Protein AF-A0A1V1UCM6-F1 (afdb_monomer_lite)

Structure (mmCIF, N/CA/C/O backbone):
data_AF-A0A1V1UCM6-F1
#
_entry.id   AF-A0A1V1UCM6-F1
#
loop_
_atom_site.group_PDB
_atom_site.id
_atom_site.type_symbol
_atom_site.label_atom_id
_atom_site.label_alt_id
_atom_site.label_comp_id
_atom_site.label_asym_id
_atom_site.label_entity_id
_atom_site.label_seq_id
_atom_site.pdbx_PDB_ins_code
_atom_site.Cartn_x
_atom_site.Cartn_y
_atom_site.Cartn_z
_atom_site.occupancy
_atom_site.B_iso_or_equiv
_atom_site.auth_seq_id
_atom_site.auth_comp_id
_atom_site.auth_asym_id
_atom_site.auth_atom_id
_atom_site.pdbx_PDB_model_num
ATOM 1 N N . MET A 1 1 ? 2.810 -3.243 -5.849 1.00 86.62 1 MET A N 1
ATOM 2 C CA . MET A 1 1 ? 2.476 -1.926 -5.257 1.00 86.62 1 MET A CA 1
ATOM 3 C C . MET A 1 1 ? 1.662 -2.153 -4.000 1.00 86.62 1 MET A C 1
ATOM 5 O O . MET A 1 1 ? 0.768 -2.991 -4.031 1.00 86.62 1 MET A O 1
ATOM 9 N N . HIS A 1 2 ? 1.984 -1.451 -2.918 1.00 90.00 2 HIS A N 1
ATOM 10 C CA . HIS A 1 2 ? 1.288 -1.499 -1.638 1.00 90.00 2 HIS A CA 1
ATOM 11 C C . HIS A 1 2 ? 0.579 -0.171 -1.367 1.00 90.00 2 HIS A C 1
ATOM 13 O O . HIS A 1 2 ? 1.140 0.900 -1.586 1.00 90.00 2 HIS A O 1
ATOM 19 N N . LEU A 1 3 ? -0.642 -0.254 -0.856 1.00 90.00 3 LEU A N 1
ATOM 20 C CA . LEU A 1 3 ? -1.495 0.864 -0.484 1.00 90.00 3 LEU A CA 1
ATOM 21 C C . LEU A 1 3 ? -1.910 0.691 0.979 1.00 90.00 3 LEU A C 1
ATOM 23 O O . LEU A 1 3 ? -2.280 -0.404 1.414 1.00 90.00 3 LEU A O 1
ATOM 27 N N . ARG A 1 4 ? -1.866 1.779 1.743 1.00 90.12 4 ARG A N 1
ATOM 28 C CA . ARG A 1 4 ? -2.403 1.834 3.102 1.00 90.12 4 ARG A CA 1
ATOM 29 C C . ARG A 1 4 ? -3.466 2.909 3.210 1.00 90.12 4 ARG A C 1
ATOM 31 O O . ARG A 1 4 ? -3.439 3.933 2.530 1.00 90.12 4 ARG A O 1
ATOM 38 N N . THR A 1 5 ? -4.412 2.635 4.094 1.00 89.94 5 THR A N 1
ATOM 39 C CA . THR A 1 5 ? -5.508 3.538 4.432 1.00 89.94 5 THR A CA 1
ATOM 40 C C . THR A 1 5 ? -5.545 3.772 5.935 1.00 89.94 5 THR A C 1
ATOM 42 O O . THR A 1 5 ? -4.914 3.038 6.703 1.00 89.94 5 THR A O 1
ATOM 45 N N . ARG A 1 6 ? -6.347 4.736 6.391 1.00 87.12 6 ARG A N 1
ATOM 46 C CA . ARG A 1 6 ? -6.605 4.962 7.826 1.00 87.12 6 ARG A CA 1
ATOM 47 C C . ARG A 1 6 ? -7.099 3.704 8.558 1.00 87.12 6 ARG A C 1
ATOM 49 O O . ARG A 1 6 ? -6.856 3.572 9.749 1.00 87.12 6 ARG A O 1
ATOM 56 N N . GLY A 1 7 ? -7.743 2.769 7.851 1.00 83.81 7 GLY A N 1
ATOM 57 C CA . GLY A 1 7 ? -8.195 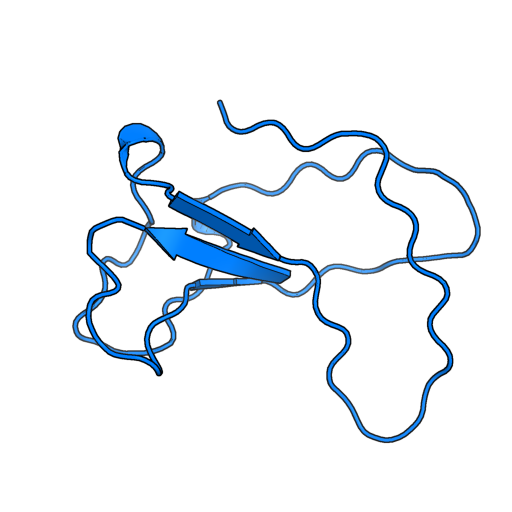1.486 8.405 1.00 83.81 7 GLY A CA 1
ATOM 58 C C . GLY A 1 7 ? -7.115 0.399 8.511 1.00 83.81 7 GLY A C 1
ATOM 59 O O . GLY A 1 7 ? -7.372 -0.645 9.102 1.00 83.81 7 GLY A O 1
ATOM 60 N N . THR A 1 8 ? -5.914 0.613 7.959 1.00 87.69 8 THR A N 1
ATOM 61 C CA . THR A 1 8 ? -4.781 -0.329 8.071 1.00 87.69 8 THR A CA 1
ATOM 62 C C . THR A 1 8 ? -3.995 -0.104 9.369 1.00 87.69 8 THR A C 1
ATOM 64 O O . THR A 1 8 ? -2.879 0.419 9.359 1.00 87.69 8 THR A O 1
ATOM 67 N N . VAL A 1 9 ? -4.600 -0.460 10.505 1.00 85.31 9 VAL A N 1
ATOM 68 C CA . VAL A 1 9 ? -4.059 -0.213 11.857 1.00 85.31 9 VAL A CA 1
ATOM 69 C C . VAL A 1 9 ? -2.925 -1.179 12.212 1.00 85.31 9 VAL A C 1
ATOM 71 O O . VAL A 1 9 ? -1.953 -0.787 12.854 1.00 85.31 9 VAL A O 1
ATOM 74 N N . LEU A 1 10 ? -3.018 -2.437 11.779 1.00 88.19 10 LEU A N 1
ATOM 75 C CA . LEU A 1 10 ? -2.024 -3.466 12.093 1.00 88.19 10 LEU A CA 1
ATOM 76 C C . LEU A 1 10 ? -0.843 -3.407 11.107 1.00 88.19 10 LEU A C 1
ATOM 78 O O . LEU A 1 10 ? -1.040 -3.104 9.930 1.00 88.19 10 LEU A O 1
ATOM 82 N N . PRO A 1 11 ? 0.392 -3.731 11.531 1.00 83.56 11 PRO A N 1
ATOM 83 C CA . PRO A 1 11 ? 1.581 -3.542 10.694 1.00 83.56 11 PRO A CA 1
ATOM 84 C C . PRO A 1 11 ? 1.629 -4.446 9.451 1.00 83.56 11 PRO A C 1
ATOM 86 O O . PRO A 1 11 ? 2.265 -4.090 8.464 1.00 83.56 11 PRO A O 1
ATOM 89 N N . TRP A 1 12 ? 0.921 -5.578 9.456 1.00 86.69 12 TRP A N 1
ATOM 90 C CA . TRP A 1 12 ? 0.786 -6.480 8.301 1.00 86.69 12 TRP A CA 1
ATOM 91 C C . TRP A 1 12 ? -0.417 -6.156 7.399 1.00 86.69 12 TRP A C 1
ATOM 93 O O . TRP A 1 12 ? -0.670 -6.872 6.427 1.00 86.69 12 TRP A O 1
ATOM 103 N N . GLN A 1 13 ? -1.188 -5.109 7.707 1.00 90.81 13 GLN A N 1
ATOM 104 C CA . GLN A 1 13 ? -2.328 -4.699 6.893 1.00 90.81 13 GLN A CA 1
ATOM 105 C C . GLN A 1 13 ? -1.883 -3.778 5.764 1.00 90.81 13 GLN A C 1
ATOM 107 O O . GLN A 1 13 ? -1.406 -2.664 5.981 1.00 90.81 13 GLN A O 1
ATOM 112 N N . TYR A 1 14 ? -2.098 -4.241 4.545 1.00 91.50 14 TYR A N 1
ATOM 113 C CA . TYR A 1 14 ? -1.881 -3.474 3.335 1.00 91.50 14 TYR A CA 1
ATOM 114 C C . TYR A 1 14 ? -2.813 -3.986 2.246 1.00 91.50 14 TYR A C 1
ATOM 116 O O . TYR A 1 14 ? -3.318 -5.105 2.280 1.00 91.50 14 TYR A O 1
ATOM 124 N N . TYR A 1 15 ? -3.039 -3.133 1.271 1.00 91.88 15 TYR A N 1
ATOM 125 C CA . TYR A 1 15 ? -3.682 -3.459 0.016 1.00 91.88 15 TYR A CA 1
ATOM 126 C C . TYR A 1 15 ? -2.578 -3.654 -1.016 1.00 91.88 15 TYR A C 1
ATOM 128 O O . TYR A 1 15 ? -1.659 -2.839 -1.072 1.00 91.88 15 TYR A O 1
ATOM 136 N N . GLN A 1 16 ? -2.624 -4.713 -1.818 1.00 92.12 16 GLN A N 1
ATOM 137 C CA . GLN A 1 16 ? -1.591 -4.991 -2.813 1.00 92.12 16 GLN A CA 1
ATOM 138 C C . GLN A 1 16 ? -2.162 -5.185 -4.209 1.00 92.12 16 GLN A C 1
ATOM 140 O O . GLN A 1 16 ? -3.219 -5.779 -4.399 1.00 92.12 16 GLN A O 1
ATOM 145 N N . VAL A 1 17 ? -1.404 -4.730 -5.195 1.00 91.31 17 VAL A N 1
ATOM 146 C CA . VAL A 1 17 ? -1.669 -4.981 -6.610 1.00 91.31 17 VAL A CA 1
ATOM 147 C C . VAL A 1 17 ? -0.353 -5.261 -7.325 1.00 91.31 17 VAL A C 1
ATOM 149 O O . VAL A 1 17 ? 0.689 -4.664 -7.013 1.00 91.31 17 VAL A O 1
ATOM 152 N N . ARG A 1 18 ? -0.394 -6.203 -8.267 1.00 88.38 18 ARG A N 1
ATOM 153 C CA . ARG A 1 18 ? 0.716 -6.515 -9.169 1.00 88.38 18 ARG A CA 1
ATOM 154 C C . ARG A 1 18 ? 0.495 -5.782 -10.484 1.00 88.38 18 ARG A C 1
ATOM 156 O O . ARG A 1 18 ? -0.629 -5.717 -10.967 1.00 88.38 18 ARG A O 1
ATOM 163 N N . PHE A 1 19 ? 1.564 -5.213 -11.019 1.00 85.69 19 PHE A N 1
ATOM 164 C CA . PHE A 1 19 ? 1.565 -4.502 -12.288 1.00 85.69 19 PHE A CA 1
ATOM 165 C C . PHE A 1 19 ? 2.920 -4.720 -12.958 1.00 85.69 19 PHE A C 1
ATOM 167 O O . PHE A 1 19 ? 3.912 -4.971 -12.272 1.00 85.69 19 PHE A O 1
ATOM 174 N N . GLU A 1 20 ? 2.945 -4.653 -14.283 1.00 82.94 20 GLU A N 1
ATOM 175 C CA . GLU A 1 20 ? 4.155 -4.869 -15.072 1.00 82.94 20 GLU A CA 1
ATOM 176 C C . GLU A 1 20 ? 4.876 -3.542 -15.333 1.00 82.94 20 GLU A C 1
ATOM 178 O O . GLU A 1 20 ? 4.256 -2.537 -15.693 1.00 82.94 20 GLU A O 1
ATOM 183 N N . THR A 1 21 ? 6.197 -3.552 -15.159 1.00 80.25 21 THR A N 1
ATOM 184 C CA . THR A 1 21 ? 7.107 -2.430 -15.433 1.00 80.25 21 THR A CA 1
ATOM 185 C C . THR A 1 21 ? 8.080 -2.794 -16.552 1.00 80.25 21 THR A C 1
ATOM 187 O O . THR A 1 21 ? 8.097 -3.923 -17.028 1.00 80.25 21 THR A O 1
ATOM 190 N N . GLY A 1 22 ? 8.816 -1.810 -17.061 1.00 81.19 22 GLY A N 1
ATOM 191 C CA . GLY A 1 22 ? 9.714 -1.943 -18.210 1.00 81.19 22 GLY A CA 1
ATOM 192 C C . GLY A 1 22 ? 10.549 -0.676 -18.330 1.00 81.19 22 GLY A C 1
ATOM 193 O O . GLY A 1 22 ? 10.340 0.243 -17.539 1.00 81.19 22 GLY A O 1
ATOM 194 N N . ASP A 1 23 ? 11.456 -0.646 -19.297 1.00 82.56 23 ASP A N 1
ATOM 195 C CA . ASP A 1 23 ? 12.573 0.309 -19.302 1.00 82.56 23 ASP A CA 1
ATOM 196 C C . ASP A 1 23 ? 12.167 1.756 -19.642 1.00 82.56 23 ASP A C 1
ATOM 198 O O . ASP A 1 23 ? 12.873 2.701 -19.295 1.00 82.56 23 ASP A O 1
ATOM 202 N N . ASP A 1 24 ? 10.998 1.949 -20.260 1.00 86.12 24 ASP A N 1
ATOM 203 C CA . ASP A 1 24 ? 10.483 3.267 -20.632 1.00 86.12 24 ASP A CA 1
ATOM 204 C C . ASP A 1 24 ? 9.573 3.896 -19.566 1.00 86.12 24 ASP A C 1
ATOM 206 O O . ASP A 1 24 ? 8.753 3.238 -18.910 1.00 86.12 24 ASP A O 1
ATOM 210 N N . TRP A 1 25 ? 9.644 5.228 -19.469 1.00 85.38 25 TRP A N 1
ATOM 211 C CA . TRP A 1 25 ? 8.730 6.028 -18.658 1.00 85.38 25 TRP A CA 1
ATOM 212 C C . TRP A 1 25 ? 7.289 5.899 -19.150 1.00 85.38 25 TRP A C 1
ATOM 214 O O . TRP A 1 25 ? 6.970 6.235 -20.291 1.00 85.38 25 TRP A O 1
ATOM 224 N N . ARG A 1 26 ? 6.389 5.492 -18.251 1.00 84.00 26 ARG A N 1
ATOM 225 C CA . ARG A 1 26 ? 4.960 5.362 -18.546 1.00 84.00 26 ARG A CA 1
ATOM 226 C C . ARG A 1 26 ? 4.079 5.767 -17.381 1.00 84.00 26 ARG A C 1
ATOM 228 O O . ARG A 1 26 ? 4.420 5.579 -16.215 1.00 84.00 26 ARG A O 1
ATOM 235 N N . GLU A 1 27 ? 2.903 6.270 -17.726 1.00 85.81 27 GLU A N 1
ATOM 236 C CA . GLU A 1 27 ? 1.812 6.445 -16.778 1.00 85.81 27 GLU A CA 1
ATOM 237 C C . GLU A 1 27 ? 1.083 5.109 -16.597 1.00 85.81 27 GLU A C 1
ATOM 239 O O . GLU A 1 27 ? 0.679 4.473 -17.571 1.00 85.81 27 GLU A O 1
ATOM 244 N N . VAL A 1 28 ? 0.905 4.683 -15.346 1.00 86.44 28 VAL A N 1
ATOM 245 C CA . VAL A 1 28 ? 0.149 3.473 -15.007 1.00 86.44 28 VAL A CA 1
ATOM 246 C C . VAL A 1 28 ? -1.091 3.885 -14.228 1.00 86.44 28 VAL A C 1
ATOM 248 O O . VAL A 1 28 ? -0.993 4.483 -13.157 1.00 86.44 28 VAL A O 1
ATOM 251 N N . ARG A 1 29 ? -2.268 3.545 -14.759 1.00 87.88 29 ARG A N 1
ATOM 252 C CA . ARG A 1 29 ? -3.555 3.761 -14.090 1.00 87.88 29 ARG A CA 1
ATOM 253 C C . ARG A 1 29 ? -4.055 2.447 -13.525 1.00 87.88 29 ARG A C 1
ATOM 255 O O . ARG A 1 29 ? -4.298 1.503 -14.270 1.00 87.88 29 ARG A O 1
ATOM 262 N N . ILE A 1 30 ? -4.218 2.401 -12.210 1.00 87.88 30 ILE A N 1
ATOM 263 C CA . ILE A 1 30 ? -4.706 1.221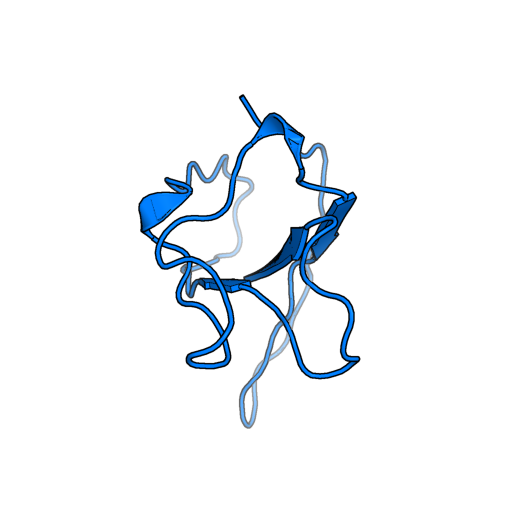 -11.502 1.00 87.88 30 ILE A CA 1
ATOM 264 C C . ILE A 1 30 ? -5.997 1.597 -10.787 1.00 87.88 30 ILE A C 1
ATOM 266 O O . ILE A 1 30 ? -6.039 2.575 -10.044 1.00 87.88 30 ILE A O 1
ATOM 270 N N . LEU A 1 31 ? -7.048 0.810 -11.013 1.00 88.88 31 LEU A N 1
ATOM 271 C CA . LEU A 1 31 ? -8.311 0.951 -10.296 1.00 88.88 31 LEU A CA 1
ATOM 272 C C . LEU A 1 31 ? -8.122 0.548 -8.832 1.00 88.88 31 LEU A C 1
ATOM 274 O O . LEU A 1 31 ? -7.505 -0.476 -8.544 1.00 88.88 31 LEU A O 1
ATOM 278 N N . LEU A 1 32 ? -8.717 1.289 -7.897 1.00 85.75 32 LEU A N 1
ATOM 279 C CA . LEU A 1 32 ? -8.659 0.932 -6.476 1.00 85.75 32 LEU A CA 1
ATOM 280 C C . LEU A 1 32 ? -9.271 -0.440 -6.173 1.00 85.75 32 LEU A C 1
ATOM 282 O O . LEU A 1 32 ? -8.800 -1.141 -5.284 1.00 85.75 32 LEU A O 1
ATOM 286 N N . SER A 1 33 ? -10.267 -0.863 -6.951 1.00 87.81 33 SER A N 1
ATOM 287 C CA . SER A 1 33 ? -10.859 -2.202 -6.864 1.00 87.81 33 SER A CA 1
ATOM 288 C C . SER A 1 33 ? -9.899 -3.335 -7.242 1.00 87.81 33 SER A C 1
ATOM 290 O O . SER A 1 33 ? -10.155 -4.479 -6.882 1.00 87.81 33 SER A O 1
ATOM 292 N N . ALA A 1 34 ? -8.790 -3.043 -7.930 1.00 89.88 34 ALA A N 1
ATOM 293 C CA . ALA A 1 34 ? -7.770 -4.037 -8.265 1.00 89.88 34 ALA A CA 1
ATOM 294 C C . ALA A 1 34 ? -6.838 -4.359 -7.085 1.00 89.88 34 ALA A C 1
ATOM 296 O O . ALA A 1 34 ? -6.036 -5.292 -7.163 1.00 89.88 34 ALA A O 1
ATOM 297 N N . PHE A 1 35 ? -6.914 -3.591 -5.996 1.00 91.44 35 PHE A N 1
ATOM 298 C CA . PHE A 1 35 ? -6.098 -3.831 -4.822 1.00 91.44 35 PHE A CA 1
ATOM 299 C C . PHE A 1 35 ? -6.699 -4.924 -3.937 1.00 91.44 35 PHE A C 1
ATOM 301 O O . PHE A 1 35 ? -7.746 -4.743 -3.319 1.00 91.44 35 PHE A O 1
ATOM 308 N N . ALA A 1 36 ? -5.976 -6.031 -3.800 1.00 91.50 36 ALA A N 1
ATOM 309 C CA . ALA A 1 36 ? -6.346 -7.116 -2.907 1.00 91.50 36 ALA A CA 1
ATOM 310 C C . ALA A 1 36 ? -5.952 -6.782 -1.454 1.00 91.50 36 ALA A C 1
ATOM 312 O O . ALA A 1 36 ? -4.789 -6.438 -1.208 1.00 91.50 36 ALA A O 1
ATOM 313 N N . PRO A 1 37 ? -6.866 -6.897 -0.476 1.00 92.69 37 PRO A N 1
ATOM 314 C CA . PRO A 1 37 ? -6.517 -6.747 0.932 1.00 92.69 37 PRO A CA 1
ATOM 315 C C . PRO A 1 37 ?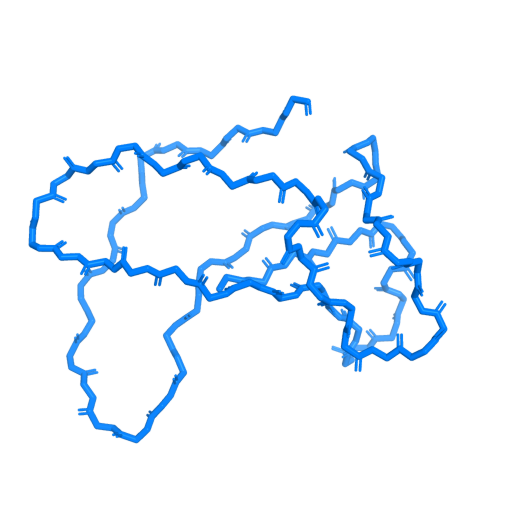 -5.612 -7.894 1.405 1.00 92.69 37 PRO A C 1
ATOM 317 O O . PRO A 1 37 ? -5.824 -9.051 1.047 1.00 92.69 37 PRO A O 1
ATOM 320 N N . SER A 1 38 ? -4.636 -7.599 2.267 1.00 89.12 38 SER A N 1
ATOM 321 C CA . SER A 1 38 ? -3.750 -8.615 2.858 1.00 89.12 38 SER A CA 1
ATOM 322 C C . SER A 1 38 ? -4.425 -9.492 3.923 1.00 89.12 38 SER A C 1
ATOM 324 O O . SER A 1 38 ? -3.844 -10.487 4.349 1.00 89.12 38 SER A O 1
ATOM 326 N N . GLY A 1 39 ? -5.643 -9.155 4.365 1.00 85.12 39 GLY A N 1
ATOM 327 C CA . GLY A 1 39 ? -6.376 -9.926 5.369 1.00 85.12 39 GLY A CA 1
ATOM 328 C C . GLY A 1 39 ? -7.882 -9.664 5.373 1.00 85.12 39 GLY A C 1
ATOM 329 O O . GLY A 1 39 ? -8.342 -8.610 4.941 1.00 85.12 39 GLY A O 1
ATOM 330 N N . ALA A 1 40 ? -8.644 -10.618 5.914 1.00 81.69 40 ALA A N 1
ATOM 331 C CA . ALA A 1 40 ? -10.113 -10.647 5.868 1.00 81.69 40 ALA A CA 1
ATOM 332 C C . ALA A 1 40 ? -10.821 -9.520 6.649 1.00 81.69 40 ALA A C 1
ATOM 334 O O . ALA A 1 40 ? -12.000 -9.271 6.432 1.00 81.69 40 ALA A O 1
ATOM 335 N N . LEU A 1 41 ? -10.114 -8.839 7.558 1.00 84.31 41 LEU A N 1
ATOM 336 C CA . LEU A 1 41 ? -10.652 -7.718 8.344 1.00 84.31 41 LEU A CA 1
ATOM 337 C C . LEU A 1 41 ? -10.599 -6.373 7.599 1.00 84.31 41 LEU A C 1
ATOM 339 O O . LEU A 1 41 ? -11.128 -5.376 8.087 1.00 84.31 41 LEU A O 1
ATOM 343 N N . LEU A 1 42 ? -9.928 -6.318 6.447 1.00 86.81 42 LEU A N 1
ATOM 344 C CA . LEU A 1 42 ? -9.889 -5.131 5.599 1.00 86.81 42 LEU A CA 1
ATOM 345 C C . LEU A 1 42 ? -11.098 -5.113 4.658 1.00 86.81 42 LEU A C 1
ATOM 347 O O . LEU A 1 42 ? -11.657 -6.150 4.309 1.00 86.81 42 LEU A O 1
ATOM 351 N N . ARG A 1 43 ? -11.494 -3.914 4.221 1.00 85.06 43 ARG A N 1
ATOM 352 C CA . ARG A 1 43 ? -12.544 -3.761 3.208 1.00 85.06 43 ARG A CA 1
ATOM 353 C C . ARG A 1 43 ? -12.097 -4.420 1.903 1.00 85.06 43 ARG A C 1
ATOM 355 O O . ARG A 1 43 ? -10.916 -4.412 1.578 1.00 85.06 43 ARG A O 1
ATOM 362 N N . ALA A 1 44 ? -13.049 -4.938 1.130 1.00 85.12 44 ALA A N 1
ATOM 363 C CA . ALA A 1 44 ? -12.754 -5.507 -0.186 1.00 85.12 44 ALA A CA 1
ATOM 364 C C . ALA A 1 44 ? -12.228 -4.450 -1.170 1.00 85.12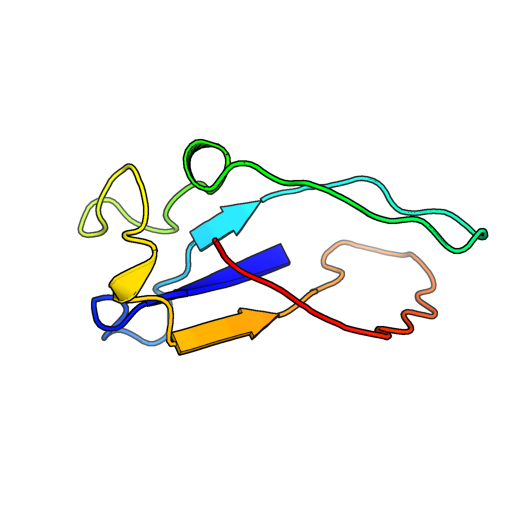 44 ALA A C 1
ATOM 366 O O . ALA A 1 44 ? -11.391 -4.748 -2.014 1.00 85.12 44 ALA A O 1
ATOM 367 N N . THR A 1 45 ? -12.696 -3.207 -1.042 1.00 86.19 45 THR A N 1
ATOM 368 C CA . THR A 1 45 ? -12.229 -2.073 -1.841 1.00 86.19 45 THR A CA 1
ATOM 369 C C . THR A 1 45 ? -11.773 -0.951 -0.906 1.00 86.19 45 THR A C 1
ATOM 371 O O . THR A 1 45 ? -12.532 -0.573 -0.004 1.00 86.19 45 THR A O 1
ATOM 374 N N . PRO A 1 46 ? -10.542 -0.433 -1.072 1.00 85.88 46 PRO A N 1
ATOM 375 C CA . PRO A 1 46 ? -10.055 0.691 -0.287 1.00 85.88 46 PRO A CA 1
ATOM 376 C C . PRO A 1 46 ? -10.821 1.972 -0.637 1.00 85.88 46 PRO A C 1
ATOM 378 O O . PRO A 1 46 ? -11.173 2.213 -1.788 1.00 85.88 46 PRO A O 1
ATOM 381 N N . ASP A 1 47 ? -11.066 2.797 0.377 1.00 85.56 47 ASP A N 1
ATOM 382 C CA . ASP A 1 47 ? -11.725 4.097 0.235 1.00 85.56 47 ASP A CA 1
ATOM 383 C C . ASP A 1 47 ? -10.689 5.176 -0.130 1.00 85.56 47 ASP A C 1
ATOM 385 O O . ASP A 1 47 ? -9.717 5.362 0.615 1.00 85.56 47 ASP A O 1
ATOM 389 N N . THR A 1 48 ? -10.910 5.877 -1.251 1.00 80.75 48 THR A N 1
ATOM 390 C CA . THR A 1 48 ? -10.047 6.945 -1.799 1.00 80.75 48 THR A CA 1
ATOM 391 C C . THR A 1 48 ? -9.732 8.010 -0.755 1.00 80.75 48 THR A C 1
ATOM 393 O O . THR A 1 48 ? -8.570 8.374 -0.570 1.00 80.75 48 THR A O 1
ATOM 396 N N . ALA A 1 49 ? -10.746 8.458 -0.011 1.00 84.69 49 ALA A N 1
ATOM 397 C CA . ALA A 1 49 ? -10.631 9.534 0.972 1.00 84.69 49 ALA A CA 1
ATOM 398 C C . ALA A 1 49 ? -9.811 9.125 2.206 1.00 84.69 49 ALA A C 1
ATOM 400 O O . ALA A 1 49 ? -9.395 9.963 3.010 1.00 84.69 49 ALA A O 1
ATOM 401 N N . SER A 1 50 ? -9.585 7.822 2.373 1.00 83.62 50 SER A N 1
ATOM 402 C CA . SER A 1 50 ? -8.872 7.252 3.509 1.00 83.62 50 SER A CA 1
ATOM 403 C C . SER A 1 50 ? -7.437 6.840 3.186 1.00 83.62 50 SER A C 1
ATOM 405 O O . SER A 1 50 ? -6.749 6.371 4.096 1.00 83.62 50 SER A O 1
ATOM 407 N N . VAL A 1 51 ? -6.983 6.982 1.934 1.00 84.94 51 VAL A N 1
ATOM 408 C CA . VAL A 1 51 ? -5.621 6.628 1.514 1.00 84.94 51 VAL A CA 1
ATOM 409 C C . VAL A 1 51 ? -4.610 7.502 2.247 1.00 84.94 51 VAL A C 1
ATOM 411 O O . VAL A 1 51 ? -4.692 8.727 2.231 1.00 84.94 51 VAL A O 1
ATOM 414 N N . THR A 1 52 ? -3.653 6.859 2.909 1.00 84.31 52 THR A N 1
ATOM 415 C CA . THR A 1 52 ? -2.613 7.539 3.693 1.00 84.31 52 THR A CA 1
ATOM 416 C C . THR A 1 52 ? -1.233 7.375 3.086 1.00 84.31 52 THR A C 1
ATOM 418 O O . THR A 1 52 ? -0.412 8.280 3.200 1.00 84.31 52 THR A O 1
ATOM 421 N N . SER A 1 53 ? -0.958 6.241 2.443 1.00 83.62 53 SER A N 1
ATOM 422 C CA . SER A 1 53 ? 0.313 6.034 1.760 1.00 83.62 53 SER A CA 1
ATOM 423 C C . SER A 1 53 ? 0.202 5.056 0.600 1.00 83.62 53 SER A C 1
ATOM 425 O O . SER A 1 53 ? -0.613 4.128 0.600 1.00 83.62 53 SER A O 1
ATOM 427 N N . LEU A 1 54 ? 1.065 5.278 -0.388 1.00 84.75 54 LEU A N 1
ATOM 428 C CA . LEU A 1 54 ? 1.245 4.423 -1.547 1.00 84.75 54 LEU A CA 1
ATOM 429 C C . LEU A 1 54 ? 2.740 4.166 -1.732 1.00 84.75 54 LEU A C 1
ATOM 431 O O . LEU A 1 54 ? 3.539 5.099 -1.708 1.00 84.75 54 LEU A O 1
ATOM 435 N N . ALA A 1 55 ? 3.109 2.904 -1.906 1.00 82.88 55 ALA A N 1
ATOM 436 C CA . ALA A 1 55 ? 4.485 2.479 -2.099 1.00 8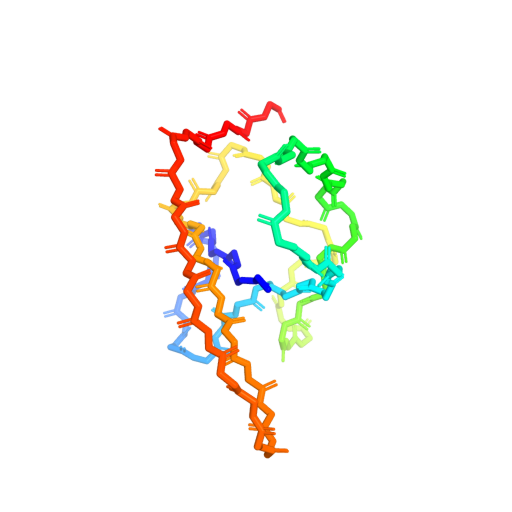2.88 55 ALA A CA 1
ATOM 437 C C . ALA A 1 55 ? 4.570 1.499 -3.268 1.00 82.88 55 ALA A C 1
ATOM 439 O O . ALA A 1 55 ? 3.802 0.539 -3.365 1.00 82.88 55 ALA A O 1
ATOM 440 N N . ALA A 1 56 ? 5.532 1.698 -4.157 1.00 79.25 56 ALA A N 1
ATOM 441 C CA . ALA A 1 56 ? 5.925 0.656 -5.088 1.00 79.25 56 ALA A CA 1
ATOM 442 C C . ALA A 1 56 ? 6.961 -0.240 -4.411 1.00 79.25 56 ALA A C 1
ATOM 444 O O . ALA A 1 56 ? 7.868 0.243 -3.741 1.00 79.25 56 ALA A O 1
ATOM 445 N N . VAL A 1 57 ? 6.798 -1.549 -4.564 1.00 73.75 57 VAL A N 1
ATOM 446 C CA . VAL A 1 57 ? 7.683 -2.547 -3.966 1.00 73.75 57 VAL A CA 1
ATOM 447 C C . VAL A 1 57 ? 7.963 -3.588 -5.032 1.00 73.75 57 VAL A C 1
ATOM 449 O O . VAL A 1 57 ? 7.023 -4.072 -5.669 1.00 73.75 57 VAL A O 1
ATOM 452 N N . THR A 1 58 ? 9.237 -3.918 -5.214 1.00 67.06 58 THR A N 1
ATOM 453 C CA . THR A 1 58 ? 9.684 -5.091 -5.960 1.00 67.06 58 THR A CA 1
ATOM 454 C C . THR A 1 58 ? 9.821 -6.242 -4.966 1.00 67.06 58 THR A C 1
ATOM 456 O O . THR A 1 58 ? 10.514 -6.133 -3.957 1.00 67.06 58 THR A O 1
ATOM 459 N N . CYS A 1 59 ? 9.091 -7.335 -5.180 1.00 62.03 59 CYS A N 1
ATOM 460 C CA . CYS A 1 59 ? 9.178 -8.523 -4.336 1.00 62.03 59 CYS A CA 1
ATOM 461 C C . CYS A 1 59 ? 9.247 -9.778 -5.216 1.00 62.03 59 CYS A C 1
ATOM 463 O O . CYS A 1 59 ? 8.437 -9.953 -6.122 1.00 62.03 59 CYS A O 1
ATOM 465 N N . GLY A 1 60 ? 10.241 -10.637 -4.977 1.00 60.91 60 GLY A N 1
ATOM 466 C CA . GLY A 1 60 ? 10.492 -11.837 -5.780 1.00 60.91 60 GLY A CA 1
ATOM 467 C C . GLY A 1 60 ? 11.943 -12.307 -5.674 1.00 60.91 60 GLY A C 1
ATOM 468 O O . GLY A 1 60 ? 12.814 -11.537 -5.270 1.00 60.91 60 GLY A O 1
ATOM 469 N N . ARG A 1 61 ? 12.203 -13.581 -5.998 1.00 59.88 61 ARG A N 1
ATOM 470 C CA . ARG A 1 61 ? 13.565 -14.120 -6.067 1.00 59.88 61 ARG A CA 1
ATOM 471 C C . ARG A 1 61 ? 14.118 -13.820 -7.469 1.00 59.88 61 ARG A C 1
ATOM 473 O O . ARG A 1 61 ? 13.676 -14.434 -8.430 1.00 59.88 61 ARG A O 1
ATOM 480 N N . ASP A 1 62 ? 15.058 -12.870 -7.478 1.00 54.31 62 ASP A N 1
ATOM 481 C CA . ASP A 1 62 ? 16.105 -12.588 -8.474 1.00 54.31 62 ASP A CA 1
ATOM 482 C C . ASP A 1 62 ? 15.810 -11.630 -9.650 1.00 54.31 62 ASP A C 1
ATOM 484 O O . ASP A 1 62 ? 15.834 -12.081 -10.781 1.00 54.31 62 ASP A O 1
ATOM 488 N N . HIS A 1 63 ? 15.610 -10.310 -9.435 1.00 56.84 63 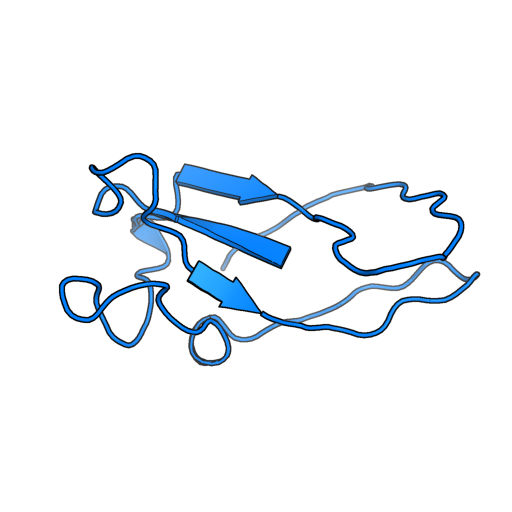HIS A N 1
ATOM 489 C CA . HIS A 1 63 ? 15.636 -9.323 -10.544 1.00 56.84 63 HIS A CA 1
ATOM 490 C C . HIS A 1 63 ? 16.095 -7.897 -10.146 1.00 56.84 63 HIS A C 1
ATOM 492 O O . HIS A 1 63 ? 15.748 -7.398 -9.074 1.00 56.84 63 HIS A O 1
ATOM 498 N N . GLN A 1 64 ? 16.864 -7.241 -11.034 1.00 52.19 64 GLN A N 1
ATOM 499 C CA . GLN A 1 64 ? 17.335 -5.849 -10.907 1.00 52.19 64 GLN A CA 1
ATOM 500 C C . GLN A 1 64 ? 16.183 -4.837 -11.020 1.00 52.19 64 GLN A C 1
ATOM 502 O O . GLN A 1 64 ? 15.279 -4.999 -11.836 1.00 52.19 64 GLN A O 1
ATOM 507 N N . ALA A 1 65 ? 16.243 -3.783 -10.201 1.00 62.75 65 ALA A N 1
ATOM 508 C CA . ALA A 1 65 ? 15.241 -2.730 -10.103 1.00 62.75 65 ALA A CA 1
ATOM 509 C C . ALA A 1 65 ? 15.917 -1.352 -10.140 1.00 62.75 65 ALA A C 1
ATOM 511 O O . ALA A 1 65 ? 16.637 -0.997 -9.209 1.00 62.75 65 ALA A O 1
ATOM 512 N N . ASP A 1 66 ? 15.644 -0.575 -11.183 1.00 60.56 66 ASP A N 1
ATOM 513 C CA . ASP A 1 66 ? 15.762 0.882 -11.162 1.00 60.56 66 ASP A CA 1
ATOM 514 C C . ASP A 1 66 ? 14.334 1.437 -11.253 1.00 60.56 66 ASP A C 1
ATOM 516 O O . ASP A 1 66 ? 13.623 1.201 -12.230 1.00 60.56 66 ASP A O 1
ATOM 520 N N . LEU A 1 67 ? 13.858 2.067 -10.176 1.00 68.81 67 LEU A N 1
ATOM 521 C CA . LEU A 1 67 ? 12.496 2.589 -10.075 1.00 68.81 67 LEU A CA 1
ATOM 522 C C . LEU A 1 67 ? 12.546 4.079 -9.778 1.00 68.81 67 LEU A C 1
ATOM 524 O O . LEU A 1 67 ? 12.890 4.498 -8.673 1.00 68.81 67 LEU A O 1
ATOM 528 N N . SER A 1 68 ? 12.113 4.867 -10.753 1.00 72.94 68 SER A N 1
ATOM 529 C CA . SER A 1 68 ? 11.978 6.308 -10.611 1.00 72.94 68 SER A CA 1
ATOM 530 C C . SER A 1 68 ? 10.503 6.705 -10.635 1.00 72.94 68 SER A C 1
ATOM 532 O O . SER A 1 68 ? 9.741 6.318 -11.520 1.00 72.94 68 SER A O 1
ATOM 534 N N . PHE A 1 69 ? 10.090 7.494 -9.643 1.00 76.00 69 PHE A N 1
ATOM 535 C CA . PHE A 1 69 ? 8.736 8.037 -9.541 1.00 76.00 69 PHE A CA 1
ATOM 536 C C . PHE A 1 69 ? 8.782 9.535 -9.776 1.00 76.00 69 PHE A C 1
ATOM 538 O O . PHE A 1 69 ? 9.584 10.237 -9.164 1.00 76.00 69 PHE A O 1
ATOM 545 N N . ARG A 1 70 ? 7.896 10.030 -10.641 1.00 80.56 70 ARG A N 1
ATOM 546 C CA . ARG A 1 70 ? 7.779 11.469 -10.891 1.00 80.56 70 ARG A CA 1
ATOM 547 C C . ARG A 1 70 ? 6.624 12.100 -10.123 1.00 80.56 70 ARG A C 1
ATOM 549 O O . ARG A 1 70 ? 6.777 13.183 -9.573 1.00 80.56 70 ARG A O 1
ATOM 556 N N . TRP A 1 71 ? 5.474 11.439 -10.097 1.00 76.12 71 TRP A N 1
ATOM 557 C CA . TRP A 1 71 ? 4.287 11.888 -9.377 1.00 76.12 71 TRP A CA 1
ATOM 558 C C . TRP A 1 71 ? 3.346 10.712 -9.143 1.00 76.12 71 TRP A C 1
ATOM 560 O O . TRP A 1 71 ? 3.360 9.726 -9.878 1.00 76.12 71 TRP A O 1
ATOM 570 N N . ILE A 1 72 ? 2.535 10.827 -8.098 1.00 77.06 72 ILE A N 1
ATOM 571 C CA . ILE A 1 72 ? 1.524 9.847 -7.716 1.00 77.06 72 ILE A CA 1
ATOM 572 C C . ILE A 1 72 ? 0.247 10.635 -7.428 1.00 77.06 72 ILE A C 1
ATOM 574 O O . ILE A 1 72 ? 0.268 11.533 -6.588 1.00 77.06 72 ILE A O 1
ATOM 578 N N . TRP A 1 73 ? -0.851 10.290 -8.101 1.00 73.56 73 TRP A N 1
ATOM 579 C CA . TRP A 1 73 ? -2.169 10.886 -7.871 1.00 73.56 73 TRP A CA 1
ATOM 580 C C . TRP A 1 73 ? -3.194 9.803 -7.537 1.00 73.56 73 TRP A C 1
ATOM 582 O O . TRP A 1 73 ? -3.142 8.697 -8.074 1.00 73.56 73 TRP A O 1
ATOM 592 N N . CYS A 1 74 ? -4.131 10.141 -6.658 1.00 69.88 74 CYS A N 1
ATOM 593 C CA . CYS A 1 74 ? -5.309 9.345 -6.331 1.00 69.88 74 CYS A CA 1
ATOM 594 C C . CYS A 1 74 ? -6.526 10.249 -6.560 1.00 69.88 74 CYS A C 1
ATOM 596 O O . CYS A 1 74 ? -6.487 11.408 -6.140 1.00 69.88 74 CYS A O 1
ATOM 598 N N . TYR A 1 75 ? -7.548 9.751 -7.253 1.00 67.12 75 TYR A N 1
ATOM 599 C CA . TYR A 1 75 ? -8.780 10.476 -7.578 1.00 67.12 75 TYR A CA 1
ATOM 600 C C . TYR A 1 75 ? -10.002 9.707 -7.082 1.00 67.12 75 TYR A C 1
ATOM 602 O O . TYR A 1 75 ? -9.899 8.465 -6.946 1.00 67.12 75 TYR A O 1
#

pLDDT: mean 81.54, std 9.82, range [52.19, 92.69]

Sequence (75 aa):
MHLRTRGTVLPWQYYQVRFETGDDWREVRILLSAFAPSGALLRATPDTASVTSLAAVTCGRDHQADLSFRWIWCY

Foldseek 3Di:
DWWDFPPQPDPQWTWDADDDDDDDDDDDDDDQLRTCISDPVDDSGDDLVGTDDDDDDDDDPDDDDDDDDDDDDGD

Radius of gyration: 13.13 Å; chains: 1; bounding box: 30×26×33 Å

Secondary structure (DSSP, 8-state):
-EEEETT--STT--EE------SS-------GGG-EESSTTS-SS--GGGEEEEE----SSS-------------